Protein AF-A0AAW1VQP8-F1 (afdb_monomer_lite)

Secondary structure (DSSP, 8-state):
----B-S--EEEE-TTS-EEEE-EEEES---HHHHHHHHHHH-----EEEEHHHHHHHHTT-GGGGG--HHHHHHHHH----PPPPHHHHHS-TTSSS--HHHHHHHHHHHHHHHHHHHHHHHT-

S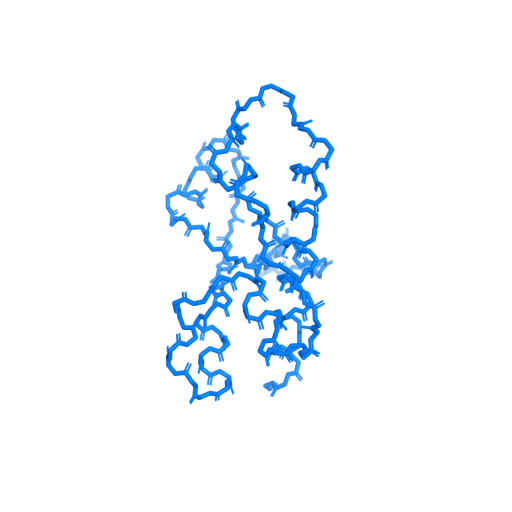equence (125 aa):
MVVGFDTEWSLVVMDDGRVEPRVVLVKLSLALEDVRKLKENFGVEVRNVVELSELAANALRKPRLVAYGPRELAREVLKVGLDQRPQNVMWMGWTAEFLTAEQIECATIDAYVTYKTGKKLLSSN

Radius of gyration: 16.1 Å; chains: 1; bounding box: 33×48×36 Å

Structure (mmCIF, N/CA/C/O backbone):
data_AF-A0AAW1VQP8-F1
#
_entry.id   AF-A0AAW1VQP8-F1
#
loop_
_atom_site.group_PDB
_atom_site.id
_atom_site.type_symbol
_atom_site.label_atom_id
_atom_site.label_alt_id
_atom_site.label_comp_id
_atom_site.label_asym_id
_atom_site.label_entity_id
_atom_site.label_seq_id
_atom_site.pdbx_PDB_ins_code
_atom_site.Cartn_x
_atom_site.Cartn_y
_atom_site.Cartn_z
_atom_site.occupancy
_atom_site.B_iso_or_equiv
_atom_site.auth_seq_id
_atom_site.auth_comp_id
_atom_site.auth_asym_id
_atom_site.auth_atom_id
_atom_site.pdbx_PDB_model_num
ATOM 1 N N . MET A 1 1 ? 2.905 0.984 -10.350 1.00 40.25 1 MET A N 1
ATOM 2 C CA . MET A 1 1 ? 1.982 -0.039 -9.807 1.00 40.25 1 MET A CA 1
ATOM 3 C C . MET A 1 1 ? 2.735 -0.843 -8.758 1.00 40.25 1 MET A C 1
ATOM 5 O O . MET A 1 1 ? 3.766 -1.402 -9.097 1.00 40.25 1 MET A O 1
ATOM 9 N N . VAL A 1 2 ? 2.269 -0.882 -7.509 1.00 40.16 2 VAL A N 1
ATOM 10 C CA . VAL A 1 2 ? 2.894 -1.698 -6.453 1.00 40.16 2 VAL A CA 1
ATOM 11 C C . VAL A 1 2 ? 2.034 -2.942 -6.259 1.00 40.16 2 VAL A C 1
ATOM 13 O O . VAL A 1 2 ? 0.853 -2.831 -5.944 1.00 40.16 2 VAL A O 1
ATOM 16 N N . VAL A 1 3 ? 2.586 -4.123 -6.538 1.00 48.03 3 VAL A N 1
ATOM 17 C CA . VAL A 1 3 ? 1.901 -5.413 -6.370 1.00 48.03 3 VAL A CA 1
ATOM 18 C C . VAL A 1 3 ? 2.423 -6.045 -5.088 1.00 48.03 3 VAL A C 1
ATOM 20 O O . VAL A 1 3 ? 3.557 -6.509 -5.053 1.00 48.03 3 VAL A O 1
ATOM 23 N N . GLY A 1 4 ? 1.619 -6.028 -4.026 1.00 42.59 4 GLY A N 1
ATOM 24 C CA . GLY A 1 4 ? 1.869 -6.873 -2.866 1.00 42.59 4 GLY A CA 1
ATOM 25 C C . GLY A 1 4 ? 1.375 -8.278 -3.183 1.00 42.59 4 GLY A C 1
ATOM 26 O O . GLY A 1 4 ? 0.174 -8.480 -3.352 1.00 42.59 4 GLY A O 1
ATOM 27 N N . PHE A 1 5 ? 2.289 -9.234 -3.316 1.00 46.47 5 PHE A N 1
ATOM 28 C CA . PHE A 1 5 ? 1.929 -10.647 -3.314 1.00 46.47 5 PHE A CA 1
ATOM 29 C C . PHE A 1 5 ? 1.806 -11.071 -1.856 1.00 46.47 5 PHE A C 1
ATOM 31 O O . PHE A 1 5 ? 2.773 -10.946 -1.102 1.00 46.47 5 PHE A O 1
ATOM 38 N N . ASP A 1 6 ? 0.632 -11.543 -1.445 1.00 43.25 6 ASP A N 1
ATOM 39 C CA . ASP A 1 6 ? 0.585 -12.346 -0.233 1.00 43.25 6 ASP A CA 1
ATOM 40 C C . ASP A 1 6 ? 1.302 -13.668 -0.535 1.00 43.25 6 ASP A C 1
ATOM 42 O O . ASP A 1 6 ? 1.035 -14.321 -1.544 1.00 43.25 6 ASP A O 1
ATOM 46 N N . THR A 1 7 ? 2.290 -14.020 0.284 1.00 43.66 7 THR A N 1
ATOM 47 C CA . THR A 1 7 ? 3.163 -15.187 0.073 1.00 43.66 7 THR A CA 1
ATOM 48 C C . THR A 1 7 ? 2.497 -16.506 0.449 1.00 43.66 7 THR A C 1
ATOM 50 O O . THR A 1 7 ? 3.137 -17.553 0.367 1.00 43.66 7 THR A O 1
ATOM 53 N N . GLU A 1 8 ? 1.231 -16.489 0.861 1.00 45.81 8 GLU A N 1
ATOM 54 C CA . GLU A 1 8 ? 0.456 -17.698 1.127 1.00 45.81 8 GLU A CA 1
ATOM 55 C C . GLU A 1 8 ? -0.041 -18.302 -0.194 1.00 45.81 8 GLU A C 1
ATOM 57 O O . GLU A 1 8 ? -1.224 -18.300 -0.531 1.00 45.81 8 GLU A O 1
ATOM 62 N N . TRP A 1 9 ? 0.915 -18.819 -0.971 1.00 48.31 9 TRP A N 1
ATOM 63 C CA . TRP A 1 9 ? 0.645 -19.723 -2.079 1.00 48.31 9 TRP A CA 1
ATOM 64 C C . TRP A 1 9 ? -0.083 -20.939 -1.518 1.00 48.31 9 TRP A C 1
ATOM 66 O O . TRP A 1 9 ? 0.516 -21.786 -0.855 1.00 48.31 9 TRP A O 1
ATOM 76 N N . SER A 1 10 ? -1.382 -21.023 -1.780 1.00 52.59 10 SER A N 1
ATOM 77 C CA . SER A 1 10 ? -2.155 -22.223 -1.490 1.00 52.59 10 SER A CA 1
ATOM 78 C C . SER A 1 10 ? -2.435 -22.946 -2.797 1.00 52.59 10 SER A C 1
ATOM 80 O O . SER A 1 10 ? -2.914 -22.370 -3.776 1.00 52.59 10 SER A O 1
ATOM 82 N N . LEU A 1 11 ? -2.089 -24.228 -2.825 1.00 49.91 11 LEU A N 1
ATOM 83 C CA . LEU A 1 11 ? -2.507 -25.126 -3.887 1.00 49.91 11 LEU A CA 1
ATOM 84 C C . LEU A 1 11 ? -3.928 -25.569 -3.553 1.00 49.91 11 LEU A C 1
ATOM 86 O O . LEU A 1 11 ? -4.154 -26.174 -2.506 1.00 49.91 11 LEU A O 1
ATOM 90 N N . VAL A 1 12 ? -4.885 -25.245 -4.418 1.00 58.97 12 VAL A N 1
ATOM 91 C CA . VAL A 1 12 ? -6.249 -25.757 -4.287 1.00 58.97 12 VAL A CA 1
ATOM 92 C C . VAL A 1 12 ? -6.401 -26.940 -5.218 1.00 58.97 12 VAL A C 1
ATOM 94 O O . VAL A 1 12 ? -6.174 -26.821 -6.421 1.00 58.97 12 VAL A O 1
ATOM 97 N N . VAL A 1 13 ? -6.776 -28.080 -4.647 1.00 67.19 13 VAL A N 1
ATOM 98 C CA . VAL A 1 13 ? -7.182 -29.257 -5.411 1.00 67.19 13 VAL A CA 1
ATOM 99 C C . VAL A 1 13 ? -8.659 -29.087 -5.744 1.00 67.19 13 VAL A C 1
ATOM 101 O O . VAL A 1 13 ? -9.491 -28.993 -4.845 1.00 67.19 13 VAL A O 1
ATOM 104 N N . MET A 1 14 ? -8.960 -28.975 -7.031 1.00 68.81 14 MET A N 1
ATOM 105 C CA . MET A 1 14 ? -10.316 -28.936 -7.567 1.00 68.81 14 MET A CA 1
ATOM 106 C C . MET A 1 14 ? -10.969 -30.318 -7.467 1.00 68.81 14 MET A C 1
ATOM 108 O O . MET A 1 14 ? -10.279 -31.337 -7.409 1.00 68.81 14 MET A O 1
ATOM 112 N N . ASP A 1 15 ? -12.300 -30.361 -7.518 1.00 75.56 15 ASP A N 1
ATOM 113 C CA . ASP A 1 15 ? -13.079 -31.609 -7.443 1.00 75.56 15 ASP A CA 1
ATOM 114 C C . ASP A 1 15 ? -12.742 -32.608 -8.568 1.00 75.56 15 ASP A C 1
ATOM 116 O O . ASP A 1 15 ? -12.978 -33.807 -8.438 1.00 75.56 15 ASP A O 1
ATOM 120 N N . ASP A 1 16 ? -12.154 -32.132 -9.667 1.00 81.25 16 ASP A N 1
ATOM 121 C CA . ASP A 1 16 ? -11.686 -32.943 -10.794 1.00 81.25 16 ASP A CA 1
ATOM 122 C C . ASP A 1 16 ? -10.195 -33.327 -10.716 1.00 81.25 16 ASP A C 1
ATOM 124 O O . ASP A 1 16 ? -9.622 -33.834 -11.682 1.00 81.25 16 ASP A O 1
ATOM 128 N N . GLY A 1 17 ? -9.554 -33.083 -9.571 1.00 71.69 17 GLY A N 1
ATOM 129 C CA . GLY A 1 17 ? -8.155 -33.411 -9.313 1.00 71.69 17 GLY A CA 1
ATOM 130 C C . GLY A 1 17 ? -7.147 -32.415 -9.887 1.00 71.69 17 GLY A C 1
ATOM 131 O O . GLY A 1 17 ? -5.943 -32.600 -9.689 1.00 71.69 17 GLY A O 1
ATOM 132 N N . ARG A 1 18 ? -7.586 -31.346 -10.568 1.00 64.44 18 ARG A N 1
ATOM 133 C CA . ARG A 1 18 ? -6.675 -30.279 -11.000 1.00 64.44 18 ARG A CA 1
ATOM 134 C C . ARG A 1 18 ? -6.139 -29.518 -9.794 1.00 64.44 18 ARG A C 1
ATOM 136 O O . ARG A 1 18 ? -6.891 -29.090 -8.925 1.00 64.44 18 ARG A O 1
ATOM 143 N N . VAL A 1 19 ? -4.825 -29.324 -9.760 1.00 57.41 19 VAL A N 1
ATOM 144 C CA . VAL A 1 19 ? -4.168 -28.486 -8.756 1.00 57.41 19 VAL A CA 1
ATOM 145 C C . VAL A 1 19 ? -3.988 -27.102 -9.346 1.00 57.41 19 VAL A C 1
ATOM 147 O O . VAL A 1 19 ? -3.258 -26.933 -10.321 1.00 57.41 19 VAL A O 1
ATOM 150 N N . GLU A 1 20 ? -4.638 -26.110 -8.749 1.00 58.72 20 GLU A N 1
ATOM 151 C CA . GLU A 1 20 ? -4.545 -24.734 -9.213 1.00 58.72 20 GLU A CA 1
ATOM 152 C C . GLU A 1 20 ? -3.920 -23.838 -8.141 1.00 58.72 20 GLU A C 1
ATOM 154 O O . GLU A 1 20 ? -4.374 -23.827 -6.989 1.00 58.72 20 GLU A O 1
ATOM 159 N N . PRO A 1 21 ? -2.875 -23.069 -8.494 1.00 53.97 21 PRO A N 1
ATOM 160 C CA . PRO A 1 21 ? -2.310 -22.097 -7.580 1.00 53.97 21 PRO A CA 1
ATOM 161 C C . PRO A 1 21 ? -3.340 -20.994 -7.327 1.00 53.97 21 PRO A C 1
ATOM 163 O O . PRO A 1 21 ? -3.790 -20.312 -8.250 1.00 53.97 21 PRO A O 1
ATOM 166 N N . ARG A 1 22 ? -3.714 -20.795 -6.062 1.00 54.31 22 ARG A N 1
ATOM 167 C CA . ARG A 1 22 ? -4.434 -19.598 -5.639 1.00 54.31 22 ARG A CA 1
ATOM 168 C C . ARG A 1 22 ? -3.436 -18.559 -5.163 1.00 54.31 22 ARG A C 1
ATOM 170 O O . ARG A 1 22 ? -2.726 -18.763 -4.182 1.00 54.31 22 ARG A O 1
ATOM 177 N N . VAL A 1 23 ? -3.441 -17.423 -5.849 1.00 53.25 23 VAL A N 1
ATOM 178 C CA . VAL A 1 23 ? -2.750 -16.209 -5.420 1.00 53.25 23 VAL A CA 1
ATOM 179 C C . VAL A 1 23 ? -3.813 -15.208 -4.984 1.00 53.25 23 VAL A C 1
ATOM 181 O O . VAL A 1 23 ? -4.690 -14.842 -5.772 1.00 53.25 23 VAL A O 1
ATOM 184 N N . VAL A 1 24 ? -3.752 -14.775 -3.725 1.00 54.78 24 VAL A N 1
ATOM 185 C CA . VAL A 1 24 ? -4.522 -13.621 -3.253 1.00 54.78 24 VAL A CA 1
ATOM 186 C C . VAL A 1 24 ? -3.646 -12.391 -3.431 1.00 54.78 24 VAL A C 1
ATOM 188 O O . VAL A 1 24 ? -2.555 -12.298 -2.870 1.00 54.78 24 VAL A O 1
ATOM 191 N N . LEU A 1 25 ? -4.113 -11.443 -4.241 1.00 55.62 25 LEU A N 1
ATOM 192 C CA . LEU A 1 25 ? -3.448 -10.155 -4.378 1.00 55.62 25 LEU A CA 1
ATOM 193 C C . LEU A 1 25 ? -4.147 -9.152 -3.467 1.00 55.62 25 LEU A C 1
ATOM 195 O O . LEU A 1 25 ? -5.238 -8.668 -3.771 1.00 55.62 25 LEU A O 1
ATOM 199 N N . VAL A 1 26 ? -3.489 -8.825 -2.354 1.00 54.19 26 VAL A N 1
ATOM 200 C CA . VAL A 1 26 ? -3.864 -7.681 -1.521 1.00 54.19 26 VAL A CA 1
ATOM 201 C C . VAL A 1 26 ? -3.120 -6.475 -2.063 1.00 54.19 26 VAL A C 1
ATOM 203 O O . VAL A 1 26 ? -1.893 -6.387 -1.972 1.00 54.19 26 VAL A O 1
ATOM 206 N N . LYS A 1 27 ? -3.851 -5.553 -2.681 1.00 59.38 27 LYS A N 1
ATOM 207 C CA . LYS A 1 27 ? -3.237 -4.465 -3.437 1.00 59.38 27 LYS A CA 1
ATOM 208 C C . LYS A 1 27 ? -3.943 -3.144 -3.157 1.00 59.38 27 LYS A C 1
ATOM 210 O O . LYS A 1 27 ? -5.096 -3.122 -2.741 1.00 59.38 27 LYS A O 1
ATOM 215 N N . LEU A 1 28 ? -3.210 -2.050 -3.347 1.00 51.81 28 LEU A N 1
ATOM 216 C CA . LEU A 1 28 ? -3.786 -0.717 -3.479 1.00 51.81 28 LEU A CA 1
ATOM 217 C C . LEU A 1 28 ? -3.584 -0.260 -4.913 1.00 51.81 28 LEU A C 1
ATOM 219 O O . LEU A 1 28 ? -2.448 -0.256 -5.400 1.00 51.81 28 LEU A O 1
ATOM 223 N N . SER A 1 29 ? -4.673 0.171 -5.542 1.00 48.88 29 SER A N 1
ATOM 224 C CA . SER A 1 29 ? -4.653 0.855 -6.836 1.00 48.88 29 SER A CA 1
ATOM 225 C C . SER A 1 29 ? -4.262 -0.038 -8.022 1.00 48.88 29 SER A C 1
ATOM 227 O O . SER A 1 29 ? -3.304 0.237 -8.749 1.00 48.88 29 SER A O 1
ATOM 229 N N . LEU A 1 30 ? -5.023 -1.110 -8.247 1.00 55.06 30 LEU A N 1
ATOM 230 C CA . LEU A 1 30 ? -5.213 -1.647 -9.597 1.00 55.06 30 LEU A CA 1
ATOM 231 C C . LEU A 1 30 ? -6.411 -0.931 -10.217 1.00 55.06 30 LEU A C 1
ATOM 233 O O . LEU A 1 30 ? -7.499 -0.949 -9.645 1.00 55.06 30 LEU A O 1
ATOM 237 N N . ALA A 1 31 ? -6.261 -0.390 -11.423 1.00 56.53 31 ALA A N 1
ATOM 238 C CA . ALA A 1 31 ? -7.435 -0.332 -12.281 1.00 56.53 31 ALA A CA 1
ATOM 239 C C . ALA A 1 31 ? -7.820 -1.791 -12.594 1.00 56.53 31 ALA A C 1
ATOM 241 O O . ALA A 1 31 ? -6.935 -2.602 -12.860 1.00 56.53 31 ALA A O 1
ATOM 242 N N . LEU A 1 32 ? -9.108 -2.151 -12.593 1.00 63.31 32 LEU A N 1
ATOM 243 C CA . LEU A 1 32 ? -9.582 -3.473 -13.065 1.00 63.31 32 LEU A CA 1
ATOM 244 C C . LEU A 1 32 ? -8.952 -3.865 -14.418 1.00 63.31 32 LEU A C 1
ATOM 246 O O . LEU A 1 32 ? -8.660 -5.028 -14.689 1.00 63.31 32 LEU A O 1
ATOM 250 N N . GLU A 1 33 ? -8.663 -2.850 -15.225 1.00 67.50 33 GLU A N 1
ATOM 251 C CA . GLU A 1 33 ? -7.948 -2.926 -16.489 1.00 67.50 33 GLU A CA 1
ATOM 252 C C . GLU A 1 33 ? -6.549 -3.567 -16.396 1.00 67.50 33 GLU A C 1
ATOM 254 O O . GLU A 1 33 ? -6.128 -4.276 -17.304 1.00 67.50 33 GLU A O 1
ATOM 259 N N . ASP A 1 34 ? -5.820 -3.388 -15.299 1.00 73.06 34 ASP A N 1
ATOM 260 C CA . ASP A 1 34 ? -4.497 -3.989 -15.113 1.00 73.06 34 ASP A CA 1
ATOM 261 C C . ASP A 1 34 ? -4.587 -5.490 -14.785 1.00 73.06 34 ASP A C 1
ATOM 263 O O . ASP A 1 34 ? -3.712 -6.260 -15.178 1.00 73.06 34 ASP A O 1
ATOM 267 N N . VAL A 1 35 ? -5.664 -5.941 -14.127 1.00 71.81 35 VAL A N 1
ATOM 268 C CA . VAL A 1 35 ? -5.952 -7.380 -13.950 1.00 71.81 35 VAL A CA 1
ATOM 269 C C . VAL A 1 35 ? -6.266 -8.020 -15.296 1.00 71.81 35 VAL A C 1
ATOM 271 O O . VAL A 1 35 ? -5.765 -9.101 -15.608 1.00 71.81 35 VAL A O 1
ATOM 274 N N . ARG A 1 36 ? -7.051 -7.320 -16.124 1.00 76.75 36 ARG A N 1
ATOM 275 C CA . ARG A 1 36 ? -7.351 -7.742 -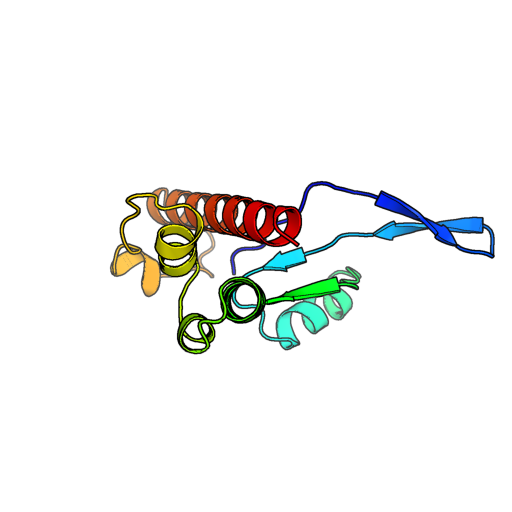17.493 1.00 76.75 36 ARG A CA 1
ATOM 276 C C . ARG A 1 36 ? -6.068 -7.879 -18.317 1.00 76.75 36 ARG A C 1
ATOM 278 O O . ARG A 1 36 ? -5.841 -8.933 -18.903 1.00 76.75 36 ARG A O 1
ATOM 285 N N . LYS A 1 37 ? -5.178 -6.882 -18.263 1.00 79.50 37 LYS A N 1
ATOM 286 C CA . LYS A 1 37 ? -3.861 -6.924 -18.926 1.00 79.50 37 LYS A CA 1
ATOM 287 C C . LYS A 1 37 ? -2.970 -8.061 -18.429 1.00 79.50 37 LYS A C 1
ATOM 289 O O . LYS A 1 37 ? -2.257 -8.648 -19.235 1.00 79.50 37 LYS A O 1
ATOM 294 N N . LEU A 1 38 ? -2.993 -8.390 -17.134 1.00 77.88 38 LEU A N 1
ATOM 295 C CA . LEU A 1 38 ? -2.241 -9.534 -16.598 1.00 77.88 38 LEU A CA 1
ATOM 296 C C . LEU A 1 38 ? -2.687 -10.855 -17.234 1.00 77.88 38 LEU A C 1
ATOM 298 O O . LEU A 1 38 ? -1.845 -11.665 -17.626 1.00 77.88 38 LEU A O 1
ATOM 302 N N . LYS A 1 39 ? -3.997 -11.043 -17.406 1.00 80.62 39 LYS A N 1
ATOM 303 C CA . LYS A 1 39 ? -4.540 -12.226 -18.076 1.00 80.62 39 LYS A CA 1
ATOM 304 C C . LYS A 1 39 ? -4.234 -12.225 -19.572 1.00 80.62 39 LYS A C 1
ATOM 306 O O . LYS A 1 39 ? -3.741 -13.221 -20.087 1.00 80.62 39 LYS A O 1
ATOM 311 N N . GLU A 1 40 ? -4.507 -11.119 -20.258 1.00 83.31 40 GLU A N 1
ATOM 312 C CA . GLU A 1 40 ? -4.400 -11.025 -21.720 1.00 83.31 40 GLU A CA 1
ATOM 313 C C . GLU A 1 40 ? -2.955 -11.070 -22.221 1.00 83.31 40 GLU A C 1
ATOM 315 O O . GLU A 1 40 ? -2.667 -11.775 -23.183 1.00 83.31 40 GLU A O 1
ATOM 320 N N . ASN A 1 41 ? -2.039 -10.364 -21.555 1.00 83.69 41 ASN A N 1
ATOM 321 C CA . ASN A 1 41 ? -0.660 -10.233 -22.031 1.00 83.69 41 ASN A CA 1
ATOM 322 C C . ASN A 1 41 ? 0.282 -11.277 -21.424 1.00 83.69 41 ASN A C 1
ATOM 324 O O . ASN A 1 41 ? 1.326 -11.562 -22.008 1.00 83.69 41 ASN A O 1
ATOM 328 N N . PHE A 1 42 ? -0.055 -11.824 -20.251 1.00 77.00 42 PHE A N 1
ATOM 329 C CA . PHE A 1 42 ? 0.851 -12.691 -19.489 1.00 77.00 42 PHE A CA 1
ATOM 330 C C . PHE A 1 42 ? 0.222 -14.020 -19.047 1.00 77.00 42 PHE A C 1
ATOM 332 O O . PHE A 1 42 ? 0.905 -14.823 -18.418 1.00 77.00 42 PHE A O 1
ATOM 339 N N . GLY A 1 43 ? -1.059 -14.276 -19.344 1.00 76.31 43 GLY A N 1
ATOM 340 C CA . GLY A 1 43 ? -1.751 -15.504 -18.934 1.00 76.31 43 GLY A CA 1
ATOM 341 C C . GLY A 1 43 ? -1.949 -15.642 -17.420 1.00 76.31 43 GLY A C 1
ATOM 342 O O . GLY A 1 43 ? -2.304 -16.718 -16.944 1.00 76.31 43 GLY A O 1
ATOM 343 N N . VAL A 1 44 ? -1.716 -14.575 -16.648 1.00 74.12 44 VAL A N 1
ATOM 344 C CA . VAL A 1 44 ? -1.809 -14.598 -15.185 1.00 74.12 44 VAL A CA 1
ATOM 345 C C . VAL A 1 44 ? -3.247 -14.325 -14.764 1.00 74.12 44 VAL A C 1
ATOM 347 O O . VAL A 1 44 ? -3.760 -13.218 -14.929 1.00 74.12 44 VAL A O 1
ATOM 350 N N . GLU A 1 45 ? -3.898 -15.332 -14.186 1.00 72.88 45 GLU A N 1
ATOM 351 C CA . GLU A 1 45 ? -5.242 -15.192 -13.634 1.00 72.88 45 GLU A CA 1
ATOM 352 C C . GLU A 1 45 ? -5.196 -14.742 -12.167 1.00 72.88 45 GLU A C 1
ATOM 354 O O . GLU A 1 45 ? -4.624 -15.411 -11.308 1.00 72.88 45 GLU A O 1
ATOM 359 N N . VAL A 1 46 ? -5.841 -13.613 -11.869 1.00 70.88 46 VAL A N 1
ATOM 360 C CA . VAL A 1 46 ? -6.030 -13.118 -10.500 1.00 70.88 46 VAL A CA 1
ATOM 361 C C . VAL A 1 46 ? -7.479 -13.357 -10.102 1.00 70.88 46 VAL A C 1
ATOM 363 O O . VAL A 1 46 ? -8.387 -12.765 -10.678 1.00 70.88 46 VAL A O 1
ATOM 366 N N . ARG A 1 47 ? -7.698 -14.229 -9.117 1.00 70.19 47 ARG A N 1
ATOM 367 C CA . ARG A 1 47 ? -9.052 -14.648 -8.714 1.00 70.19 47 ARG A CA 1
ATOM 368 C C . ARG A 1 47 ? -9.640 -13.804 -7.597 1.00 70.19 47 ARG A C 1
ATOM 370 O O . ARG A 1 47 ? -10.836 -13.550 -7.594 1.00 70.19 47 ARG A O 1
ATOM 377 N N . ASN A 1 48 ? -8.787 -13.365 -6.676 1.00 71.06 48 ASN A N 1
ATOM 378 C CA . ASN A 1 48 ? -9.187 -12.603 -5.503 1.00 71.06 48 ASN A CA 1
ATOM 379 C C . ASN A 1 48 ? -8.427 -11.280 -5.487 1.00 71.06 48 ASN A C 1
ATOM 381 O O . ASN A 1 48 ? -7.231 -11.247 -5.186 1.00 71.06 48 ASN A O 1
ATOM 385 N N . VAL A 1 49 ? -9.140 -10.206 -5.821 1.00 73.19 49 VAL A N 1
ATOM 386 C CA . VAL A 1 49 ? -8.659 -8.830 -5.700 1.00 73.19 49 VAL A CA 1
ATOM 387 C C . VAL A 1 49 ? -9.377 -8.202 -4.520 1.00 73.19 49 VAL A C 1
ATOM 389 O O . VAL A 1 49 ? -10.605 -8.190 -4.479 1.00 73.19 49 VAL A O 1
ATOM 392 N N . VAL A 1 50 ? -8.608 -7.692 -3.564 1.00 77.88 50 VAL A N 1
ATOM 393 C CA . VAL A 1 50 ? -9.141 -6.945 -2.425 1.00 77.88 50 VAL A CA 1
ATOM 394 C C . VAL A 1 50 ? -8.512 -5.566 -2.434 1.00 77.88 50 VAL A C 1
ATOM 396 O O . VAL A 1 50 ? -7.286 -5.455 -2.344 1.00 77.88 50 VAL A O 1
ATOM 399 N N . GLU A 1 51 ? -9.349 -4.531 -2.513 1.00 83.56 51 GLU A N 1
ATOM 400 C CA . GLU A 1 51 ? -8.876 -3.161 -2.368 1.00 83.56 51 GLU A CA 1
ATOM 401 C C . GLU A 1 51 ? -8.658 -2.856 -0.886 1.00 83.56 51 GLU A C 1
ATOM 403 O O . GLU A 1 51 ? -9.569 -2.903 -0.054 1.00 83.56 51 GLU A O 1
ATOM 408 N N . LEU A 1 52 ? -7.408 -2.568 -0.534 1.00 86.12 52 LEU A N 1
ATOM 409 C CA . LEU A 1 52 ? -7.010 -2.441 0.865 1.00 86.12 52 LEU A CA 1
ATOM 410 C C . LEU A 1 52 ? -7.655 -1.226 1.564 1.00 86.12 52 LEU A C 1
ATOM 412 O O . LEU A 1 52 ? -7.888 -1.282 2.773 1.00 86.12 52 LEU A O 1
ATOM 416 N N . SER A 1 53 ? -7.967 -0.147 0.837 1.00 90.19 53 SER A N 1
ATOM 417 C CA . SER A 1 53 ? -8.653 1.030 1.393 1.00 90.19 53 SER A CA 1
ATOM 418 C C . SER A 1 53 ? -10.098 0.712 1.797 1.00 90.19 53 SER A C 1
ATOM 420 O O . SER A 1 53 ? -10.525 1.084 2.893 1.00 90.19 53 SER A O 1
ATOM 422 N N . GLU A 1 54 ? -10.823 -0.051 0.975 1.00 90.06 54 GLU A N 1
ATOM 423 C CA . GLU A 1 54 ? -12.165 -0.557 1.284 1.00 90.06 54 GLU A CA 1
ATOM 424 C C . GLU A 1 54 ? -12.133 -1.548 2.447 1.00 90.06 54 GLU A C 1
ATOM 426 O O . GLU A 1 54 ? -12.927 -1.432 3.385 1.00 90.06 54 GLU A O 1
ATOM 431 N N . LEU A 1 55 ? -11.168 -2.477 2.443 1.00 89.25 55 LEU A N 1
ATOM 432 C CA . LEU A 1 55 ? -10.966 -3.412 3.549 1.00 89.25 55 LEU A CA 1
ATOM 433 C C . LEU A 1 55 ? -10.748 -2.662 4.871 1.00 89.25 55 LEU A C 1
ATOM 435 O O . LEU A 1 55 ? -11.376 -2.988 5.879 1.00 89.25 55 LEU A O 1
ATOM 439 N N . ALA A 1 56 ? -9.899 -1.632 4.869 1.00 92.06 56 ALA A N 1
ATOM 440 C CA . ALA A 1 56 ? -9.633 -0.815 6.048 1.00 92.06 56 ALA A CA 1
ATOM 441 C C . ALA A 1 56 ? -10.864 -0.011 6.490 1.00 92.06 56 ALA A C 1
ATOM 443 O O . ALA A 1 56 ? -11.161 0.048 7.686 1.00 92.06 56 ALA A O 1
ATOM 444 N N . ALA A 1 57 ? -11.588 0.595 5.544 1.00 94.56 57 ALA A N 1
ATOM 445 C CA . ALA A 1 57 ? -12.799 1.360 5.822 1.00 94.56 57 ALA A CA 1
ATOM 446 C C . ALA A 1 57 ? -13.871 0.494 6.496 1.00 94.56 57 ALA A C 1
ATOM 448 O O . ALA A 1 57 ? -14.472 0.927 7.484 1.00 94.56 57 ALA A O 1
ATOM 449 N N . ASN A 1 58 ? -14.050 -0.735 6.011 1.00 93.25 58 ASN A N 1
ATOM 450 C CA . ASN A 1 58 ? -15.004 -1.696 6.552 1.00 93.25 58 ASN A CA 1
ATOM 451 C C . ASN A 1 58 ? -14.563 -2.221 7.924 1.00 93.25 58 ASN A C 1
ATOM 453 O O . ASN A 1 58 ? -15.314 -2.102 8.894 1.00 93.25 58 ASN A O 1
ATOM 457 N N . ALA A 1 59 ? -13.330 -2.724 8.039 1.00 92.88 59 ALA A N 1
ATOM 458 C CA . ALA A 1 59 ? -12.815 -3.308 9.280 1.00 92.88 59 ALA A CA 1
ATOM 459 C C . ALA A 1 59 ? -12.760 -2.294 10.437 1.00 92.88 59 ALA A C 1
ATOM 461 O O . ALA A 1 59 ? -13.088 -2.621 11.575 1.00 92.88 59 ALA A O 1
ATOM 462 N N . LEU A 1 60 ? -12.390 -1.037 10.159 1.00 93.38 60 LEU A N 1
ATOM 463 C CA . LEU A 1 60 ? -12.307 0.021 11.174 1.00 93.38 60 LEU A CA 1
ATOM 464 C C . LEU A 1 60 ? -13.591 0.849 11.314 1.00 93.38 60 LEU A C 1
ATOM 466 O O . LEU A 1 60 ? -13.609 1.788 12.113 1.00 93.38 60 LEU A O 1
ATOM 470 N N . ARG A 1 61 ? -14.643 0.545 10.539 1.00 95.38 61 ARG A N 1
ATOM 471 C CA . ARG A 1 61 ? -15.895 1.323 10.459 1.00 95.38 61 ARG A CA 1
ATOM 472 C C . ARG A 1 61 ? -15.651 2.819 10.223 1.00 95.38 61 ARG A C 1
ATOM 474 O O . ARG A 1 61 ? -16.259 3.681 10.856 1.00 95.38 61 ARG A O 1
ATOM 481 N N . LYS A 1 62 ? -14.729 3.136 9.311 1.00 96.19 62 LYS A N 1
ATOM 482 C CA . LYS A 1 62 ? -14.319 4.503 8.956 1.00 96.19 62 LYS A CA 1
ATOM 483 C C . LYS A 1 62 ? -14.417 4.704 7.440 1.00 96.19 62 LYS A C 1
ATOM 485 O O . LYS A 1 62 ? -13.403 4.580 6.754 1.00 96.19 62 LYS A O 1
ATOM 490 N N . PRO A 1 63 ? -15.595 5.090 6.911 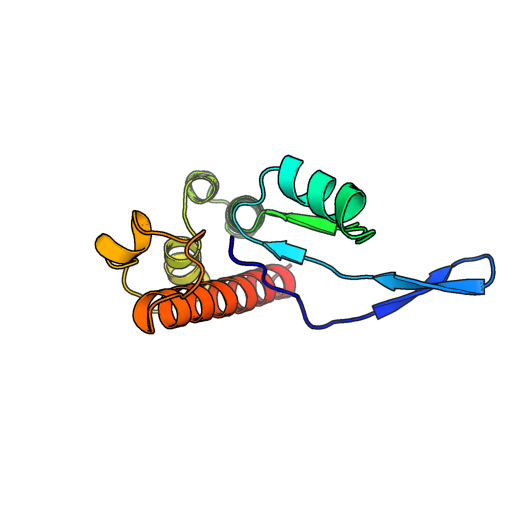1.00 94.75 63 PRO A N 1
ATOM 491 C CA . PRO A 1 63 ? -15.824 5.217 5.469 1.00 94.75 63 PRO A CA 1
ATOM 492 C C . PRO A 1 63 ? -14.823 6.127 4.749 1.00 94.75 63 PRO A C 1
ATOM 494 O O . PRO A 1 63 ? -14.446 5.852 3.622 1.00 94.75 63 PRO A O 1
ATOM 497 N N . ARG A 1 64 ? -14.314 7.173 5.414 1.00 95.19 64 ARG A N 1
ATOM 498 C CA . ARG A 1 64 ? -13.322 8.099 4.836 1.00 95.19 64 ARG A CA 1
ATOM 499 C C . ARG A 1 64 ? -12.005 7.442 4.398 1.00 95.19 64 ARG A C 1
ATOM 501 O O . ARG A 1 64 ? -11.279 8.038 3.611 1.00 95.19 64 ARG A O 1
ATOM 508 N N . LEU A 1 65 ? -11.682 6.249 4.908 1.00 93.88 65 LEU A N 1
ATOM 509 C CA . LEU A 1 65 ? -10.430 5.557 4.586 1.00 93.88 65 LEU A CA 1
ATOM 510 C C . LEU A 1 65 ? -10.379 5.046 3.143 1.00 93.88 65 LEU A C 1
ATOM 512 O O . LEU A 1 65 ? -9.286 4.785 2.654 1.00 93.88 65 LEU A O 1
ATOM 516 N N . VAL A 1 66 ? -11.512 4.973 2.435 1.00 91.06 66 VAL A N 1
ATOM 517 C CA . VAL A 1 66 ? -11.532 4.608 1.006 1.00 91.06 66 VAL A CA 1
ATOM 518 C C . VAL A 1 66 ? -10.707 5.566 0.139 1.00 91.06 66 VAL A C 1
ATOM 520 O O . VAL A 1 66 ? -10.195 5.164 -0.899 1.00 91.06 66 VAL A O 1
ATOM 523 N N . ALA A 1 67 ? -10.540 6.818 0.581 1.00 89.44 67 ALA A N 1
ATOM 524 C CA . ALA A 1 67 ? -9.770 7.841 -0.124 1.00 89.44 67 ALA A CA 1
ATOM 525 C C . ALA A 1 67 ? -8.272 7.852 0.239 1.00 89.44 67 ALA A C 1
ATOM 527 O O . ALA A 1 67 ? -7.532 8.686 -0.275 1.00 89.44 67 ALA A O 1
ATOM 528 N N . TYR A 1 68 ? -7.825 6.987 1.155 1.00 90.19 68 TYR A N 1
ATOM 529 C CA . TYR A 1 68 ? -6.461 7.021 1.685 1.00 90.19 68 TYR A CA 1
ATOM 530 C C . TYR A 1 68 ? -5.523 6.154 0.838 1.00 90.19 68 TYR A C 1
ATOM 532 O O . TYR A 1 68 ? -5.866 5.040 0.442 1.00 90.19 68 TYR A O 1
ATOM 540 N N . GLY A 1 69 ? -4.300 6.640 0.623 1.00 86.31 69 GLY A N 1
ATOM 541 C CA . GLY A 1 69 ? -3.224 5.889 -0.018 1.00 86.31 69 GLY A CA 1
ATOM 542 C C . GLY A 1 69 ? -2.535 4.880 0.917 1.00 86.31 69 GLY A C 1
ATOM 543 O O . GLY A 1 69 ? -2.791 4.851 2.125 1.00 86.31 69 GLY A O 1
ATOM 544 N N . PRO A 1 70 ? -1.578 4.073 0.410 1.00 83.62 70 PRO A N 1
ATOM 545 C CA . PRO A 1 70 ? -1.019 2.944 1.161 1.00 83.62 70 PRO A CA 1
ATOM 546 C C . PRO A 1 70 ? -0.324 3.370 2.449 1.00 83.62 70 PRO A C 1
ATOM 548 O O . PRO A 1 70 ? -0.491 2.758 3.503 1.00 83.62 70 PRO A O 1
ATOM 551 N N . ARG A 1 71 ? 0.426 4.471 2.375 1.00 90.12 71 ARG A N 1
ATOM 552 C CA . ARG A 1 71 ? 1.151 5.021 3.520 1.00 90.12 71 ARG A CA 1
ATOM 553 C C . ARG A 1 71 ? 0.211 5.612 4.566 1.00 90.12 71 ARG A C 1
ATOM 555 O O . ARG A 1 71 ? 0.459 5.466 5.756 1.00 90.12 71 ARG A O 1
ATOM 562 N N . GLU A 1 72 ? -0.881 6.243 4.141 1.00 92.56 72 GLU A N 1
ATOM 563 C CA . GLU A 1 72 ? -1.902 6.786 5.044 1.00 92.56 72 GLU A CA 1
ATOM 564 C C . GLU A 1 72 ? -2.658 5.677 5.771 1.00 92.56 72 GLU A C 1
ATOM 566 O O . GLU A 1 72 ? -2.843 5.748 6.986 1.00 92.56 72 GLU A O 1
ATOM 571 N N . LEU A 1 73 ? -3.028 4.620 5.050 1.00 92.94 73 LEU A N 1
ATOM 572 C CA . LEU A 1 73 ? -3.653 3.437 5.632 1.00 92.94 73 LEU A CA 1
ATOM 573 C C . LEU A 1 73 ? -2.714 2.732 6.609 1.00 92.94 73 LEU A C 1
ATOM 575 O O . LEU A 1 73 ? -3.134 2.379 7.709 1.00 92.94 73 LEU A O 1
ATOM 579 N N . ALA A 1 74 ? -1.432 2.593 6.268 1.00 93.25 74 ALA A N 1
ATOM 580 C CA . ALA A 1 74 ? -0.436 2.033 7.174 1.00 93.25 74 ALA A CA 1
ATOM 581 C C . ALA A 1 74 ? -0.296 2.860 8.461 1.00 93.25 74 ALA A C 1
ATOM 583 O O . ALA A 1 74 ? -0.284 2.291 9.554 1.00 93.25 74 ALA A O 1
ATOM 584 N N . ARG A 1 75 ? -0.267 4.198 8.368 1.00 94.75 75 ARG A N 1
ATOM 585 C CA . ARG A 1 75 ? -0.295 5.077 9.551 1.00 94.75 75 ARG A CA 1
ATOM 586 C C . ARG A 1 75 ? -1.543 4.829 10.403 1.00 94.75 75 ARG A C 1
ATOM 588 O O . ARG A 1 75 ? -1.437 4.688 11.620 1.00 94.75 75 ARG A O 1
ATOM 595 N N . GLU A 1 76 ? -2.717 4.718 9.783 1.00 94.38 76 GLU A N 1
ATOM 596 C CA . GLU A 1 76 ? -3.978 4.523 10.507 1.00 94.38 76 GLU A CA 1
ATOM 597 C C . GLU A 1 76 ? -4.090 3.133 11.160 1.00 94.38 76 GLU A C 1
ATOM 599 O O . GLU A 1 76 ? -4.535 3.031 12.304 1.00 94.38 76 GLU A O 1
ATOM 604 N N . VAL A 1 77 ? -3.675 2.070 10.469 1.00 94.06 77 VAL A N 1
ATOM 605 C CA . VAL A 1 77 ? -3.883 0.667 10.873 1.00 94.06 77 VAL A CA 1
ATOM 606 C C . VAL A 1 77 ? -2.710 0.118 11.693 1.00 94.06 77 VAL A C 1
ATOM 608 O O . VAL A 1 77 ? -2.901 -0.546 12.720 1.00 94.06 77 VAL A O 1
ATOM 611 N N . LEU A 1 78 ? -1.476 0.375 11.254 1.00 93.81 78 LEU A N 1
ATOM 612 C CA . LEU A 1 78 ? -0.260 -0.114 11.911 1.00 93.81 78 LEU A CA 1
ATOM 613 C C . LEU A 1 78 ? 0.242 0.836 13.004 1.00 93.81 78 LEU A C 1
ATOM 615 O O . LEU A 1 78 ? 1.030 0.395 13.834 1.00 93.81 78 LEU A O 1
ATOM 619 N N . LYS A 1 79 ? -0.234 2.091 13.038 1.00 93.06 79 LYS A N 1
ATOM 620 C CA . LYS A 1 79 ? 0.216 3.140 13.976 1.00 93.06 79 LYS A CA 1
ATOM 621 C C . LYS A 1 79 ? 1.719 3.435 13.875 1.00 93.06 79 LYS A C 1
ATOM 623 O O . LYS A 1 79 ? 2.371 3.726 14.872 1.00 93.06 79 LYS A O 1
ATOM 628 N N . VAL A 1 80 ? 2.263 3.356 12.661 1.00 90.62 80 VAL A N 1
ATOM 629 C CA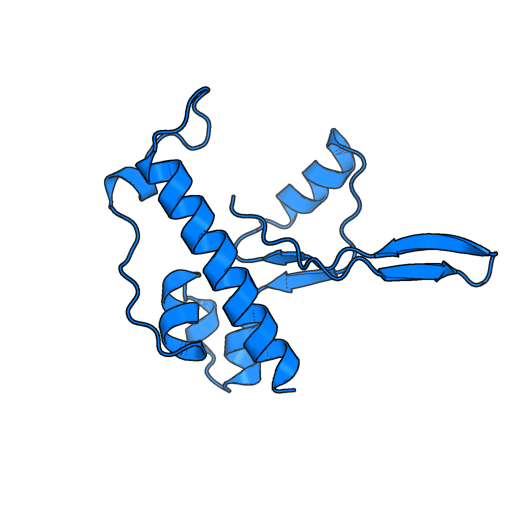 . VAL A 1 80 ? 3.673 3.649 12.362 1.00 90.62 80 VAL A CA 1
ATOM 630 C C . VAL A 1 80 ? 3.850 5.093 11.900 1.00 90.62 80 VAL A C 1
ATOM 632 O O . VAL A 1 80 ? 2.982 5.629 11.213 1.00 90.62 80 VAL A O 1
ATOM 635 N N . GLY A 1 81 ? 4.978 5.713 12.245 1.00 90.38 81 GLY A N 1
ATOM 636 C CA . GLY A 1 81 ? 5.409 6.976 11.646 1.00 90.38 81 GLY A CA 1
ATOM 637 C C . GLY A 1 81 ? 6.019 6.695 10.279 1.00 90.38 81 GLY A C 1
ATOM 638 O O . GLY A 1 81 ? 7.103 6.129 10.199 1.00 90.38 81 GLY A O 1
ATOM 639 N N . LEU A 1 82 ? 5.299 7.028 9.213 1.00 90.38 82 LEU A N 1
ATOM 640 C CA . LEU A 1 82 ? 5.764 6.840 7.843 1.00 90.38 82 LEU A CA 1
ATOM 641 C C . LEU A 1 82 ? 5.578 8.142 7.085 1.00 90.38 82 LEU A C 1
ATOM 643 O O . LEU A 1 82 ? 4.480 8.691 7.118 1.00 90.38 82 LEU A O 1
ATOM 647 N N . ASP A 1 83 ? 6.599 8.608 6.381 1.00 89.31 83 ASP A N 1
ATOM 648 C CA . ASP A 1 83 ? 6.502 9.836 5.595 1.00 89.31 83 ASP A CA 1
ATOM 649 C C . ASP A 1 83 ? 5.769 9.610 4.272 1.00 89.31 83 ASP A C 1
ATOM 651 O O . ASP A 1 83 ? 5.682 8.492 3.748 1.00 89.31 83 ASP A O 1
ATOM 655 N N . GLN A 1 84 ? 5.196 10.682 3.723 1.00 85.94 84 GLN A N 1
ATOM 656 C CA . GLN A 1 84 ? 4.656 10.644 2.364 1.00 85.94 84 GLN A CA 1
ATOM 657 C C . GLN A 1 84 ? 5.773 10.388 1.345 1.00 85.94 84 GLN A C 1
ATOM 659 O O . GLN A 1 84 ? 6.957 10.540 1.640 1.00 85.94 84 GLN A O 1
ATOM 664 N N . ARG A 1 85 ? 5.392 9.971 0.134 1.00 83.62 85 ARG A N 1
ATOM 665 C CA . ARG A 1 85 ? 6.362 9.851 -0.956 1.00 83.62 85 ARG A CA 1
ATOM 666 C C . ARG A 1 85 ? 6.963 11.234 -1.251 1.00 83.62 85 ARG A C 1
ATOM 668 O O . ARG A 1 85 ? 6.201 12.203 -1.312 1.00 83.62 85 ARG A O 1
ATOM 675 N N . PRO A 1 86 ? 8.277 11.326 -1.490 1.00 83.31 86 PRO A N 1
ATOM 676 C CA . PRO A 1 86 ? 8.890 12.527 -2.042 1.00 83.31 86 PRO A CA 1
ATOM 677 C C . PRO A 1 86 ? 8.180 12.959 -3.335 1.00 83.31 86 PRO A C 1
ATOM 679 O O . PRO A 1 86 ? 7.764 12.116 -4.137 1.00 83.31 86 PRO A O 1
ATOM 682 N N . GLN A 1 87 ? 7.999 14.269 -3.541 1.00 79.44 87 GLN A N 1
ATOM 683 C CA . GLN A 1 87 ? 7.231 14.788 -4.684 1.00 79.44 87 GLN A CA 1
ATOM 684 C C . GLN A 1 87 ? 7.811 14.324 -6.023 1.00 79.44 87 GLN A C 1
ATOM 686 O O . GLN A 1 87 ? 7.066 13.879 -6.889 1.00 79.44 87 GLN A O 1
ATOM 691 N N . ASN A 1 88 ? 9.131 14.352 -6.179 1.00 75.69 88 ASN A N 1
ATOM 692 C CA . ASN A 1 88 ? 9.828 13.853 -7.364 1.00 75.69 88 ASN A CA 1
ATOM 693 C C . ASN A 1 88 ? 9.456 12.394 -7.691 1.00 75.69 88 ASN A C 1
ATOM 695 O O . ASN A 1 88 ? 9.186 12.081 -8.845 1.00 75.69 88 ASN A O 1
ATOM 699 N N . VAL A 1 89 ? 9.326 11.520 -6.690 1.00 78.12 89 VAL A N 1
AT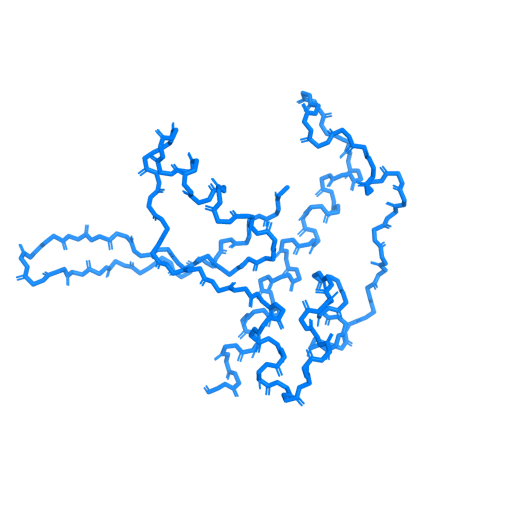OM 700 C CA . VAL A 1 89 ? 8.931 10.116 -6.895 1.00 78.12 89 VAL A CA 1
ATOM 701 C C . VAL A 1 89 ? 7.459 9.972 -7.309 1.00 78.12 89 VAL A C 1
ATOM 703 O O . VAL A 1 89 ? 7.105 9.036 -8.032 1.00 78.12 89 VAL A O 1
ATOM 706 N N . MET A 1 90 ? 6.581 10.888 -6.885 1.00 68.06 90 MET A N 1
ATOM 707 C CA . MET A 1 90 ? 5.161 10.847 -7.260 1.00 68.06 90 MET A CA 1
ATOM 708 C C . MET A 1 90 ? 4.925 11.124 -8.750 1.00 68.06 90 MET A C 1
ATOM 710 O O . MET A 1 90 ? 4.016 10.534 -9.328 1.00 68.06 90 MET A O 1
ATOM 714 N N . TRP A 1 91 ? 5.738 11.986 -9.367 1.00 63.12 91 TRP A N 1
ATOM 715 C CA . TRP A 1 91 ? 5.518 12.468 -10.738 1.00 63.12 91 TRP A CA 1
ATOM 716 C C . TRP A 1 91 ? 6.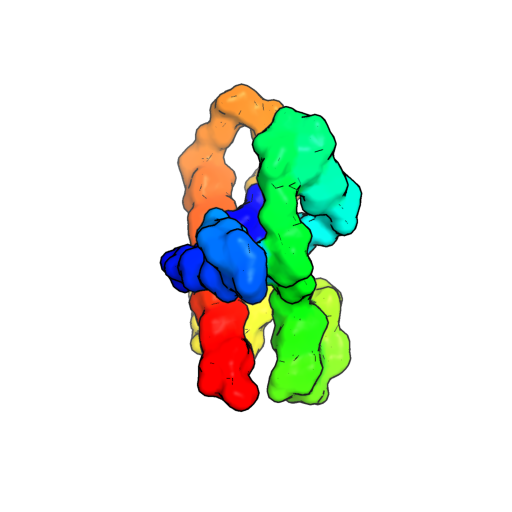424 11.812 -11.795 1.00 63.12 91 TRP A C 1
ATOM 718 O O . TRP A 1 91 ? 6.130 11.901 -12.985 1.00 63.12 91 TRP A O 1
ATOM 728 N N . MET A 1 92 ? 7.522 11.155 -11.403 1.00 60.25 92 MET A N 1
ATOM 729 C CA . MET A 1 92 ? 8.543 10.683 -12.347 1.00 60.25 92 MET A CA 1
ATOM 730 C C . MET A 1 92 ? 8.340 9.245 -12.837 1.00 60.25 92 MET A C 1
ATOM 732 O O . MET A 1 92 ? 8.258 8.312 -12.043 1.00 60.25 92 MET A O 1
ATOM 736 N N . GLY A 1 93 ? 8.387 9.075 -14.163 1.00 65.38 93 GLY A N 1
ATOM 737 C CA . GLY A 1 93 ? 9.180 8.047 -14.853 1.00 65.38 93 GLY A CA 1
ATOM 738 C C . GLY A 1 93 ? 9.049 6.587 -14.420 1.00 65.38 93 GLY A C 1
ATOM 739 O O . GLY A 1 93 ? 9.995 5.837 -14.610 1.00 65.38 93 GLY A O 1
ATOM 740 N N . TRP A 1 94 ? 7.916 6.146 -13.872 1.00 73.88 94 TRP A N 1
ATOM 741 C CA . TRP A 1 94 ? 7.705 4.728 -13.527 1.00 73.88 94 TRP A CA 1
ATOM 742 C C . TRP A 1 94 ? 7.722 3.789 -14.746 1.00 73.88 94 TRP A C 1
ATOM 744 O O . TRP A 1 94 ? 7.717 2.573 -14.584 1.00 73.88 94 TRP A O 1
ATOM 754 N N . THR A 1 95 ? 7.728 4.358 -15.953 1.00 75.50 95 THR A N 1
ATOM 755 C CA . THR A 1 95 ? 7.884 3.674 -17.242 1.00 75.50 95 THR A CA 1
ATOM 756 C C . THR A 1 95 ? 9.282 3.847 -17.843 1.00 75.50 95 THR A C 1
ATOM 758 O O . THR A 1 95 ? 9.489 3.474 -18.994 1.00 75.50 95 THR A O 1
ATOM 761 N N . ALA A 1 96 ? 10.218 4.476 -17.127 1.00 80.44 96 ALA A N 1
ATOM 762 C CA . ALA A 1 96 ? 11.598 4.593 -17.578 1.00 80.44 96 ALA A CA 1
ATOM 763 C C . ALA A 1 96 ? 12.273 3.216 -17.575 1.00 80.44 96 ALA A C 1
ATOM 765 O O . ALA A 1 96 ? 11.942 2.355 -16.761 1.00 80.44 96 ALA A O 1
ATOM 766 N N . GLU A 1 97 ? 13.244 3.030 -18.469 1.00 80.81 97 GLU A N 1
ATOM 767 C CA . GLU A 1 97 ? 14.024 1.790 -18.563 1.00 80.81 97 GLU A CA 1
ATOM 768 C C . GLU A 1 97 ? 14.789 1.492 -17.262 1.00 80.81 97 GLU A C 1
ATOM 770 O O . GLU A 1 97 ? 14.894 0.340 -16.846 1.00 80.81 97 GLU A O 1
ATOM 775 N N . PHE A 1 98 ? 15.253 2.543 -16.577 1.00 83.94 98 PHE A N 1
ATOM 776 C CA . PHE A 1 98 ? 15.972 2.447 -15.311 1.00 83.94 98 PHE A CA 1
ATOM 777 C C . PHE A 1 98 ? 15.292 3.299 -14.240 1.00 83.94 98 PHE A C 1
ATOM 779 O O . PHE A 1 98 ? 15.050 4.491 -14.437 1.00 83.94 98 PHE A O 1
ATOM 786 N N . LEU A 1 99 ? 15.016 2.682 -13.091 1.00 85.94 99 LEU A N 1
ATOM 787 C CA . LEU A 1 99 ? 14.490 3.361 -11.910 1.00 85.94 99 LEU A CA 1
ATOM 788 C C . LEU A 1 99 ? 15.632 3.875 -11.031 1.00 85.94 99 LEU A C 1
ATOM 790 O O . LEU A 1 99 ? 16.685 3.244 -10.920 1.00 85.94 99 LEU A O 1
ATOM 794 N N . THR A 1 100 ? 15.411 5.001 -10.357 1.00 88.38 100 THR A N 1
ATOM 795 C CA . THR A 1 100 ? 16.341 5.509 -9.344 1.00 88.38 100 THR A CA 1
ATOM 796 C C . THR A 1 100 ? 16.258 4.680 -8.061 1.00 88.38 100 THR A C 1
ATOM 798 O O . THR A 1 100 ? 15.239 4.048 -7.771 1.00 88.38 100 THR A O 1
ATOM 801 N N . ALA A 1 101 ? 17.314 4.724 -7.241 1.00 89.25 101 ALA A N 1
ATOM 802 C CA . ALA A 1 101 ? 17.312 4.078 -5.927 1.00 89.25 101 ALA A CA 1
ATOM 803 C C . ALA A 1 101 ? 16.129 4.543 -5.054 1.00 89.25 101 ALA A C 1
ATOM 805 O O . ALA A 1 101 ? 15.489 3.727 -4.400 1.00 89.25 101 ALA A O 1
ATOM 806 N N . GLU A 1 102 ? 15.779 5.828 -5.120 1.00 88.00 102 GLU A N 1
ATOM 807 C CA . GLU A 1 102 ? 14.661 6.416 -4.375 1.00 88.00 102 GLU A CA 1
ATOM 808 C C . GLU A 1 102 ? 13.292 5.890 -4.846 1.00 88.00 102 GLU A C 1
ATOM 810 O O . GLU A 1 102 ? 12.404 5.625 -4.032 1.00 88.00 102 GLU A O 1
ATOM 815 N N . GLN A 1 103 ? 13.112 5.679 -6.158 1.00 85.62 103 GLN A N 1
ATOM 816 C CA . GLN A 1 103 ? 11.906 5.046 -6.702 1.00 85.62 103 GLN A CA 1
ATOM 817 C C . GLN A 1 103 ? 11.795 3.587 -6.245 1.00 85.62 103 GLN A C 1
ATOM 819 O O . GLN A 1 103 ? 10.719 3.156 -5.822 1.00 85.62 103 GLN A O 1
ATOM 824 N N . ILE A 1 104 ? 12.900 2.837 -6.293 1.00 86.88 104 ILE A N 1
ATOM 825 C CA . ILE A 1 104 ? 12.953 1.438 -5.844 1.00 86.88 104 ILE A CA 1
ATOM 826 C C . ILE A 1 104 ? 12.631 1.347 -4.349 1.00 86.88 104 ILE A C 1
ATOM 828 O O . ILE A 1 104 ? 11.789 0.540 -3.946 1.00 86.88 104 ILE A O 1
ATOM 832 N N . GLU A 1 105 ? 13.249 2.195 -3.530 1.00 89.06 105 GLU A N 1
ATOM 833 C CA . GLU A 1 105 ? 12.997 2.264 -2.093 1.00 89.06 105 GLU A CA 1
ATOM 834 C C . GLU A 1 105 ? 11.528 2.590 -1.811 1.00 89.06 105 GLU A C 1
ATOM 836 O O . GLU A 1 105 ? 10.864 1.870 -1.063 1.00 89.06 105 GLU A O 1
ATOM 841 N N . CYS A 1 106 ? 10.970 3.609 -2.472 1.00 87.44 106 CYS A N 1
ATOM 842 C CA . CYS A 1 106 ? 9.569 3.972 -2.291 1.00 87.44 106 CYS A CA 1
ATOM 843 C C . CYS A 1 106 ? 8.612 2.840 -2.672 1.00 87.44 106 CYS A C 1
ATOM 845 O O . CYS A 1 106 ? 7.689 2.560 -1.905 1.00 87.44 106 CYS A O 1
ATOM 847 N N . ALA A 1 107 ? 8.836 2.177 -3.811 1.00 83.75 107 ALA A N 1
ATOM 848 C CA . ALA A 1 107 ? 8.028 1.038 -4.241 1.00 83.75 107 ALA A CA 1
ATOM 849 C C . ALA A 1 107 ? 8.110 -0.128 -3.249 1.00 83.75 107 ALA A C 1
ATOM 851 O O . ALA A 1 107 ? 7.093 -0.751 -2.942 1.00 83.75 107 ALA A O 1
ATOM 852 N N . THR A 1 108 ? 9.305 -0.391 -2.718 1.00 87.06 108 THR A N 1
ATOM 853 C CA . THR A 1 108 ? 9.549 -1.460 -1.743 1.00 87.06 108 THR A CA 1
ATOM 854 C C . THR A 1 108 ? 8.847 -1.169 -0.420 1.00 87.06 108 THR A C 1
ATOM 856 O O . THR A 1 108 ? 8.145 -2.033 0.108 1.00 87.06 108 THR A O 1
ATOM 859 N N . ILE A 1 109 ? 8.964 0.063 0.087 1.00 88.44 109 ILE A N 1
ATOM 860 C CA . ILE A 1 109 ? 8.252 0.520 1.286 1.00 88.44 109 ILE A CA 1
ATOM 861 C C . ILE A 1 109 ? 6.749 0.360 1.087 1.00 88.44 109 ILE A C 1
ATOM 863 O O . ILE A 1 109 ? 6.082 -0.231 1.932 1.00 88.44 109 ILE A O 1
ATOM 867 N N . ASP A 1 110 ? 6.211 0.838 -0.035 1.00 86.38 110 ASP A N 1
ATOM 868 C CA . ASP A 1 110 ? 4.778 0.764 -0.305 1.00 86.38 110 ASP A CA 1
ATOM 869 C C . ASP A 1 110 ? 4.280 -0.680 -0.395 1.00 86.38 110 ASP A C 1
ATOM 871 O O . ASP A 1 110 ? 3.208 -0.984 0.132 1.00 86.38 110 ASP A O 1
ATOM 875 N N . ALA A 1 111 ? 5.058 -1.582 -1.003 1.00 84.00 111 ALA A N 1
ATOM 876 C CA . ALA A 1 111 ? 4.725 -3.002 -1.080 1.00 84.00 111 ALA A CA 1
ATOM 877 C C . ALA A 1 111 ? 4.667 -3.614 0.321 1.00 84.00 111 ALA A C 1
ATOM 879 O O . ALA A 1 111 ? 3.680 -4.252 0.694 1.00 84.00 111 ALA A O 1
ATOM 880 N N . TYR A 1 112 ? 5.703 -3.357 1.121 1.00 86.94 112 TYR A N 1
ATOM 881 C CA . TYR A 1 112 ? 5.823 -3.885 2.470 1.00 86.94 112 TYR A CA 1
ATOM 882 C C . TYR A 1 112 ? 4.701 -3.388 3.388 1.00 86.94 112 TYR A C 1
ATOM 884 O O . TYR A 1 112 ? 4.057 -4.186 4.075 1.00 86.94 112 TYR A O 1
ATOM 892 N N . VAL A 1 113 ? 4.419 -2.083 3.394 1.00 88.62 113 VAL A N 1
ATOM 893 C CA . VAL A 1 113 ? 3.387 -1.525 4.278 1.00 88.62 113 VAL A CA 1
ATOM 894 C C . VAL A 1 113 ? 1.983 -1.927 3.839 1.00 88.62 113 VAL A C 1
ATOM 896 O O . VAL A 1 113 ? 1.146 -2.173 4.706 1.00 88.62 113 VAL A O 1
ATOM 899 N N . THR A 1 114 ? 1.732 -2.081 2.534 1.00 86.38 114 THR A N 1
ATOM 900 C CA . THR A 1 114 ? 0.480 -2.651 2.002 1.00 86.38 114 THR A CA 1
ATOM 901 C C . THR A 1 114 ? 0.281 -4.074 2.520 1.00 86.38 114 THR A C 1
ATOM 903 O O . THR A 1 114 ? -0.749 -4.357 3.132 1.00 86.38 114 THR A O 1
ATOM 906 N N . TYR A 1 115 ? 1.290 -4.941 2.371 1.00 85.44 115 TYR A N 1
ATOM 907 C CA . TYR A 1 115 ? 1.260 -6.316 2.878 1.00 85.44 115 TYR A CA 1
ATOM 908 C C . TYR A 1 115 ? 0.987 -6.366 4.387 1.00 85.44 115 TYR A C 1
ATOM 910 O O . TYR A 1 115 ? 0.040 -7.011 4.838 1.00 85.44 115 TYR A O 1
ATOM 918 N N . LYS A 1 116 ? 1.778 -5.642 5.189 1.00 90.06 116 LYS A N 1
ATOM 919 C CA . LYS A 1 116 ? 1.641 -5.640 6.655 1.00 90.06 116 LYS A CA 1
ATOM 920 C C . LYS A 1 116 ? 0.277 -5.125 7.108 1.00 90.06 116 LYS A C 1
ATOM 922 O O . LYS A 1 116 ? -0.285 -5.658 8.066 1.00 90.06 116 LYS A O 1
ATOM 927 N N . THR A 1 117 ? -0.239 -4.101 6.434 1.00 90.81 117 THR A N 1
ATOM 928 C CA . THR A 1 117 ? -1.544 -3.498 6.725 1.00 90.81 117 THR A CA 1
ATOM 929 C C . THR A 1 117 ? -2.666 -4.474 6.395 1.00 90.81 117 THR A C 1
ATOM 931 O O . THR A 1 117 ? -3.490 -4.751 7.263 1.00 90.81 117 THR A O 1
ATOM 934 N N . GLY A 1 118 ? -2.650 -5.061 5.195 1.00 88.31 118 GLY A N 1
ATOM 935 C CA . GLY A 1 118 ? -3.610 -6.082 4.779 1.00 88.31 118 GLY A CA 1
ATOM 936 C C . GLY A 1 118 ? -3.627 -7.278 5.721 1.00 88.31 118 GLY A C 1
ATOM 937 O O . GLY A 1 118 ? -4.679 -7.624 6.248 1.00 88.31 118 GLY A O 1
ATOM 938 N N . LYS A 1 119 ? -2.452 -7.833 6.036 1.00 86.94 119 LYS A N 1
ATOM 939 C CA . LYS A 1 119 ? -2.318 -8.943 6.986 1.00 86.94 119 LYS A CA 1
ATOM 940 C C . LYS A 1 119 ? -2.937 -8.620 8.346 1.00 86.94 119 LYS A C 1
ATOM 942 O O . LYS A 1 119 ? -3.664 -9.443 8.894 1.00 86.94 119 LYS A O 1
ATOM 947 N N . LYS A 1 120 ? -2.690 -7.420 8.889 1.00 89.81 120 LYS A N 1
ATOM 948 C CA . LYS A 1 120 ? -3.275 -7.010 10.174 1.00 89.81 120 LYS A CA 1
ATOM 949 C C . LYS A 1 120 ? -4.802 -6.943 10.105 1.00 89.81 120 LYS A C 1
ATOM 951 O O . LYS A 1 120 ? -5.458 -7.478 10.996 1.00 89.81 120 LYS A O 1
ATOM 956 N N . LEU A 1 121 ? -5.352 -6.333 9.054 1.00 89.44 121 LEU A N 1
ATOM 957 C CA . LEU A 1 121 ? -6.801 -6.214 8.856 1.00 89.44 121 LEU A CA 1
ATOM 958 C C . LEU A 1 121 ? -7.475 -7.580 8.698 1.00 89.44 121 LEU A C 1
ATOM 960 O O . LEU A 1 121 ? -8.506 -7.812 9.315 1.00 89.44 121 LEU A O 1
ATOM 964 N N . LEU A 1 122 ? -6.869 -8.491 7.934 1.00 85.00 122 LEU A N 1
ATOM 965 C CA . LEU A 1 122 ? -7.395 -9.840 7.719 1.00 85.00 122 LEU A CA 1
ATOM 966 C C . LEU A 1 122 ? -7.294 -10.721 8.970 1.00 85.00 122 LEU A C 1
ATOM 968 O O . LEU A 1 122 ? -8.171 -11.539 9.199 1.00 85.00 122 LEU A O 1
ATOM 972 N N . SER A 1 123 ? -6.267 -10.530 9.804 1.00 79.88 123 SER A N 1
ATOM 973 C CA . SER A 1 123 ? -6.119 -11.259 11.076 1.00 79.88 123 SER A CA 1
ATOM 974 C C . SER A 1 123 ? -7.028 -10.767 12.209 1.00 79.88 123 SER A C 1
ATOM 976 O O . SER A 1 123 ? -7.085 -11.400 13.257 1.00 79.88 123 SER A O 1
ATOM 978 N N . SER A 1 124 ? -7.672 -9.608 12.037 1.00 59.94 124 SER A N 1
ATOM 979 C CA . SER A 1 124 ? -8.532 -8.982 13.056 1.00 59.94 124 SER A CA 1
ATOM 980 C C . SER A 1 124 ? -10.029 -9.195 12.793 1.00 59.94 124 SER A C 1
ATOM 982 O O . SER A 1 124 ? -10.843 -8.592 13.492 1.00 59.94 124 SER A O 1
ATOM 984 N N . ASN A 1 125 ? -10.372 -10.007 11.787 1.00 44.56 125 ASN A N 1
ATOM 985 C CA . ASN A 1 125 ? -11.733 -10.432 11.451 1.00 44.56 125 ASN A CA 1
ATOM 986 C C . ASN A 1 125 ? -11.973 -11.876 11.886 1.00 44.56 125 ASN A C 1
ATOM 988 O O . ASN A 1 125 ? -11.044 -12.696 11.716 1.00 44.56 125 ASN A O 1
#

InterPro domains:
  IPR002562 3'-5' exonuclease domain [PF01612] (33-122)
  IPR012337 Ribonuclease H-like superfamily [SSF53098] (2-122)
  IPR036397 Ribonuclease H superfamily [G3DSA:3.30.420.10] (20-122)
  IPR051132 3'-5' Exonuclease domain-containing protein [PTHR13620] (21-122)

Foldseek 3Di:
DQWQWDPPFDFDQDPVRDTDTATAIQDADDDVVVQVCCCPVPVDHHDHYDHLQVLLCVLVVPVVSVPDALQRLLCVQVVDDDDDQDPCLVPDDPPPPDDDPSVVVVSVVSNVSSNVSSVSSVVSD

Organism: Rubus argutus (NCBI:txid59490)

pLDDT: mean 76.52, std 15.75, range [40.16, 96.19]